Protein AF-A0A9D5C8F1-F1 (afdb_monomer_lite)

Sequence (110 aa):
MGVFGEATARPGKQRRRRQRNSAAAMGRVIRAQRKGAGSVFRSHTHHRKGPARFRSLDFGERNGYLKGVVTEIIHDPGRGAPLARVTFRHPFRYKHQKELFIAAEGMYTG

Secondary structure (DSSP, 8-state):
--------PPP-----------TTSSPPPPHHHHGGGSSTT----TT------PPP--HHHHHS----EEEEEE--TT-SSPEEEEEEE-SSSS-EEEEEEEPPTT----

Structure (mmCIF, N/CA/C/O backbone):
data_AF-A0A9D5C8F1-F1
#
_entry.id   AF-A0A9D5C8F1-F1
#
loop_
_atom_site.group_PDB
_atom_site.id
_atom_site.type_symbol
_atom_site.label_atom_id
_atom_site.label_alt_id
_atom_site.label_comp_id
_atom_site.label_asym_id
_atom_site.label_entity_id
_atom_site.label_seq_id
_atom_site.pdbx_PDB_ins_code
_atom_site.Cartn_x
_atom_site.Cartn_y
_atom_site.Cartn_z
_atom_site.occupancy
_atom_site.B_iso_or_equiv
_atom_site.auth_se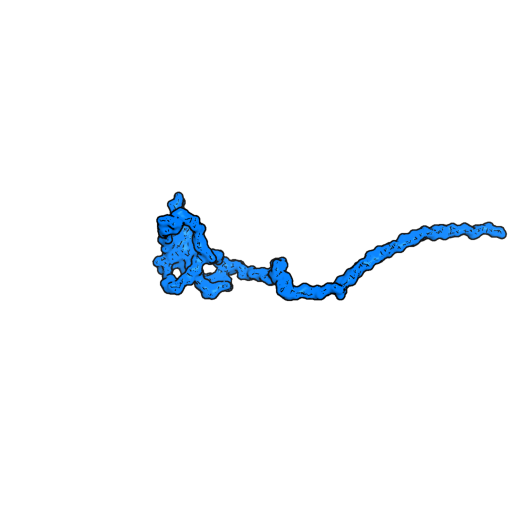q_id
_atom_site.auth_comp_id
_atom_site.auth_asym_id
_atom_site.auth_atom_id
_atom_site.pdbx_PDB_model_num
ATOM 1 N N . MET A 1 1 ? 55.248 34.311 -83.591 1.00 43.25 1 MET A N 1
ATOM 2 C CA . MET A 1 1 ? 55.081 35.173 -82.399 1.00 43.25 1 MET A CA 1
ATOM 3 C C . MET A 1 1 ? 53.714 34.844 -81.828 1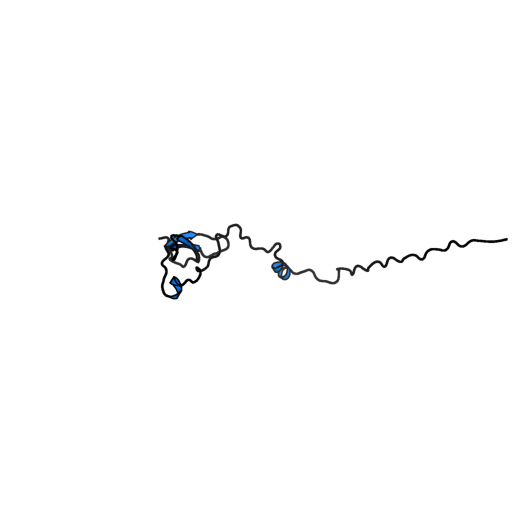.00 43.25 1 MET A C 1
ATOM 5 O O . MET A 1 1 ? 52.744 35.047 -82.534 1.00 43.25 1 MET A O 1
ATOM 9 N N . GLY A 1 2 ? 53.610 34.035 -80.771 1.00 45.47 2 GLY A N 1
ATOM 10 C CA . GLY A 1 2 ? 53.735 34.486 -79.374 1.00 45.47 2 GLY A CA 1
ATOM 11 C C . GLY A 1 2 ? 52.407 35.154 -78.985 1.00 45.47 2 GLY A C 1
ATOM 12 O O . GLY A 1 2 ? 52.015 36.093 -79.655 1.00 45.47 2 GLY A O 1
ATOM 13 N N . VAL A 1 3 ? 51.631 34.736 -77.989 1.00 47.78 3 VAL A N 1
ATOM 14 C CA . VAL A 1 3 ? 51.981 34.132 -76.701 1.00 47.78 3 VAL A CA 1
ATOM 15 C C . VAL A 1 3 ? 50.731 33.427 -76.153 1.00 47.78 3 VAL A C 1
ATOM 17 O O . VAL A 1 3 ? 49.637 33.987 -76.185 1.00 47.78 3 VAL A O 1
ATOM 20 N N . PHE A 1 4 ? 50.903 32.204 -75.650 1.00 44.53 4 PHE A N 1
ATOM 21 C CA . PHE A 1 4 ? 49.922 31.514 -74.814 1.00 44.53 4 PHE A CA 1
ATOM 22 C C . PHE A 1 4 ? 49.772 32.280 -73.491 1.00 44.53 4 PHE A C 1
ATOM 24 O O . PHE A 1 4 ? 50.754 32.466 -72.778 1.00 44.53 4 PHE A O 1
ATOM 31 N N . GLY A 1 5 ? 48.556 32.726 -73.170 1.00 46.59 5 GLY A N 1
ATOM 32 C CA . GLY A 1 5 ? 48.211 33.283 -71.863 1.00 46.59 5 GLY A CA 1
ATOM 33 C C . GLY A 1 5 ? 47.674 32.187 -70.949 1.00 46.59 5 GLY A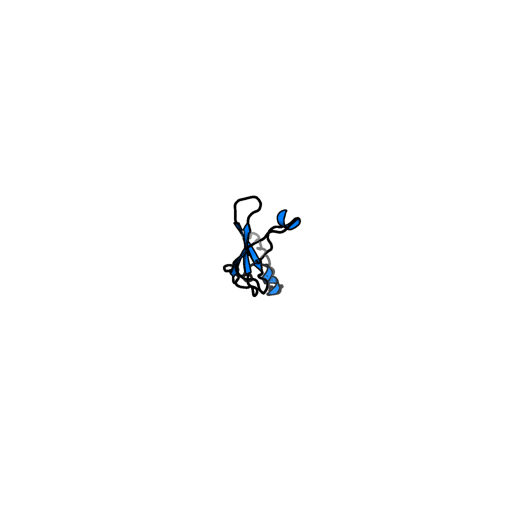 C 1
ATOM 34 O O . GLY A 1 5 ? 46.558 31.709 -71.148 1.00 46.59 5 GLY A O 1
ATOM 35 N N . GLU A 1 6 ? 48.489 31.781 -69.977 1.00 41.25 6 GLU A N 1
ATOM 36 C CA . GLU A 1 6 ? 48.184 30.816 -68.918 1.00 41.25 6 GLU A CA 1
ATOM 37 C C . GLU A 1 6 ? 46.871 31.129 -68.184 1.00 41.25 6 GLU A C 1
ATOM 39 O O . GLU A 1 6 ? 46.728 32.142 -67.498 1.00 41.25 6 GLU A O 1
ATOM 44 N N . ALA A 1 7 ? 45.920 30.197 -68.255 1.00 47.25 7 ALA A N 1
ATOM 45 C CA . ALA A 1 7 ? 44.808 30.141 -67.321 1.00 47.25 7 ALA A CA 1
ATOM 46 C C . ALA A 1 7 ? 45.343 29.707 -65.946 1.00 47.25 7 ALA A C 1
ATOM 48 O O . ALA A 1 7 ? 45.661 28.537 -65.727 1.00 47.25 7 ALA A O 1
ATOM 49 N N . THR A 1 8 ? 45.446 30.645 -65.005 1.00 50.25 8 THR A N 1
ATOM 50 C CA . THR A 1 8 ? 45.833 30.346 -63.623 1.00 50.25 8 THR A CA 1
ATOM 51 C C . THR A 1 8 ? 44.732 29.530 -62.936 1.00 50.25 8 THR A C 1
ATOM 53 O O . THR A 1 8 ? 43.666 30.025 -62.559 1.00 50.25 8 THR A O 1
ATOM 56 N N . ALA A 1 9 ? 44.977 28.228 -62.790 1.00 48.97 9 ALA A N 1
ATOM 57 C CA . ALA A 1 9 ? 44.114 27.318 -62.053 1.00 48.97 9 ALA A CA 1
ATOM 58 C C . ALA A 1 9 ? 44.048 27.739 -60.573 1.00 48.97 9 ALA A C 1
ATOM 60 O O . ALA A 1 9 ? 45.046 27.719 -59.852 1.00 48.97 9 ALA A O 1
ATOM 61 N N . ARG A 1 10 ? 42.853 28.114 -60.098 1.00 52.22 10 ARG A N 1
ATOM 62 C CA . ARG A 1 10 ? 42.601 28.358 -58.669 1.00 52.22 10 ARG A CA 1
ATOM 63 C C . ARG A 1 10 ? 42.895 27.073 -57.880 1.00 52.22 10 ARG A C 1
ATOM 65 O O . ARG A 1 10 ? 42.389 26.017 -58.267 1.00 52.22 10 ARG A O 1
ATOM 72 N N . PRO A 1 11 ? 43.642 27.132 -56.763 1.00 46.50 11 PRO A N 1
ATOM 73 C CA . PRO A 1 11 ? 43.984 25.944 -55.998 1.00 46.50 11 PRO A CA 1
ATOM 74 C C . PRO A 1 11 ? 42.703 25.325 -55.443 1.00 46.50 11 PRO A C 1
ATOM 76 O O . PRO A 1 11 ? 41.961 25.941 -54.668 1.00 46.50 11 PRO A O 1
ATOM 79 N N . GLY A 1 12 ? 42.427 24.097 -55.882 1.00 47.56 12 GLY A N 1
ATOM 80 C CA . GLY A 1 12 ? 41.324 23.295 -55.392 1.00 47.56 12 GLY A CA 1
ATOM 81 C C . GLY A 1 12 ? 41.415 23.198 -53.876 1.00 47.56 12 GLY A C 1
ATOM 82 O O . GLY A 1 12 ? 42.338 22.592 -53.335 1.00 47.56 12 GLY A O 1
ATOM 83 N N . LYS A 1 13 ? 40.441 23.787 -53.176 1.00 49.06 13 LYS A N 1
ATOM 84 C CA . LYS A 1 13 ? 40.211 23.492 -51.764 1.00 49.06 13 LYS A CA 1
ATOM 85 C C . LYS A 1 13 ? 39.880 22.009 -51.695 1.00 49.06 13 LYS A C 1
ATOM 87 O O . LYS A 1 13 ? 38.735 21.617 -51.923 1.00 49.06 13 LYS A O 1
ATOM 92 N N . GLN A 1 14 ? 40.889 21.190 -51.406 1.00 49.91 14 GLN A N 1
ATOM 93 C CA . GLN A 1 14 ? 40.707 19.820 -50.963 1.00 49.91 14 GLN A CA 1
ATOM 94 C C . GLN A 1 14 ? 39.740 19.894 -49.787 1.00 49.91 14 GLN A C 1
ATOM 96 O O . GLN A 1 14 ? 40.103 20.274 -48.672 1.00 49.91 14 GLN A O 1
ATOM 101 N N . ARG A 1 15 ? 38.465 19.597 -50.055 1.00 48.12 15 ARG A N 1
ATOM 102 C CA . ARG A 1 15 ? 37.488 19.313 -49.018 1.00 48.12 15 ARG A CA 1
ATOM 103 C C . ARG A 1 15 ? 38.105 18.164 -48.247 1.00 48.12 15 ARG A C 1
ATOM 105 O O . ARG A 1 15 ? 38.057 17.030 -48.719 1.00 48.12 15 ARG A O 1
ATOM 112 N N . ARG A 1 16 ? 38.718 18.462 -47.096 1.00 50.06 16 ARG A N 1
ATOM 113 C CA . ARG A 1 16 ? 39.048 17.462 -46.088 1.00 50.06 16 ARG A CA 1
ATOM 114 C C . ARG A 1 16 ? 37.734 16.744 -45.826 1.00 50.06 16 ARG A C 1
ATOM 116 O O . ARG A 1 16 ? 36.884 17.244 -45.089 1.00 50.06 16 ARG A O 1
ATOM 123 N N . ARG A 1 17 ? 37.520 15.613 -46.508 1.00 48.31 17 ARG A N 1
ATOM 124 C CA . ARG A 1 17 ? 36.528 14.623 -46.121 1.00 48.31 17 ARG A CA 1
ATOM 125 C C . ARG A 1 17 ? 36.896 14.358 -44.674 1.00 48.31 17 ARG A C 1
ATOM 127 O O . ARG A 1 17 ? 37.919 13.731 -44.424 1.00 48.31 17 ARG A O 1
ATOM 134 N N . ARG A 1 18 ? 36.129 14.920 -43.732 1.00 49.91 18 ARG A N 1
ATOM 135 C CA . ARG A 1 18 ? 36.133 14.450 -42.351 1.00 49.91 18 ARG A CA 1
ATOM 136 C C . ARG A 1 18 ? 35.993 12.945 -42.493 1.00 49.91 18 ARG A C 1
ATOM 138 O O . ARG A 1 18 ? 34.945 12.484 -42.952 1.00 49.91 18 ARG A O 1
ATOM 145 N N . GLN A 1 19 ? 37.076 12.218 -42.233 1.00 54.53 19 GLN A N 1
ATOM 146 C CA . GLN A 1 19 ? 37.020 10.787 -42.024 1.00 54.53 19 GLN A CA 1
ATOM 147 C C . GLN A 1 19 ? 35.967 10.632 -40.933 1.00 54.53 19 GLN A C 1
ATOM 149 O O . GLN A 1 19 ? 36.171 11.021 -39.786 1.00 54.53 19 GLN A O 1
ATOM 154 N N . ARG A 1 20 ? 34.758 10.233 -41.333 1.00 52.16 20 ARG A N 1
ATOM 155 C CA . ARG A 1 20 ? 33.745 9.802 -40.388 1.00 52.16 20 ARG A CA 1
ATOM 156 C C . ARG A 1 20 ? 34.327 8.512 -39.859 1.00 52.16 20 ARG A C 1
ATOM 158 O O . ARG A 1 20 ? 34.267 7.509 -40.563 1.00 52.16 20 ARG A O 1
ATOM 165 N N . ASN A 1 21 ? 34.989 8.602 -38.705 1.00 54.91 21 ASN A N 1
ATOM 166 C CA . ASN A 1 21 ? 35.445 7.450 -37.948 1.00 54.91 21 ASN A CA 1
ATOM 167 C C . ASN A 1 21 ? 34.314 6.431 -37.996 1.00 54.91 21 ASN A C 1
ATOM 169 O O . ASN A 1 21 ? 33.180 6.721 -37.605 1.00 54.91 21 ASN A O 1
ATOM 173 N N . SER A 1 22 ? 34.603 5.305 -38.633 1.00 51.78 22 SER A N 1
ATOM 174 C CA . SER A 1 22 ? 33.664 4.224 -38.823 1.00 51.78 22 SER A CA 1
ATOM 175 C C . SER A 1 22 ? 33.148 3.830 -37.445 1.00 51.78 22 SER A C 1
ATOM 177 O O . SER A 1 22 ? 33.906 3.411 -36.574 1.00 51.78 22 SER A O 1
ATOM 179 N N . ALA A 1 23 ? 31.836 3.939 -37.241 1.00 57.19 23 ALA A N 1
ATOM 180 C CA . ALA A 1 23 ? 31.136 3.412 -36.070 1.00 57.19 23 ALA A CA 1
ATOM 181 C C . ALA A 1 23 ? 31.145 1.862 -36.041 1.00 57.19 23 ALA A C 1
ATOM 183 O O . ALA A 1 23 ? 30.191 1.235 -35.597 1.00 57.19 23 ALA A O 1
ATOM 184 N N . ALA A 1 24 ? 32.205 1.246 -36.570 1.00 54.88 24 ALA A N 1
ATOM 185 C CA . ALA A 1 24 ? 32.412 -0.186 -36.715 1.00 54.88 24 ALA A CA 1
ATOM 186 C C . ALA A 1 24 ? 33.338 -0.761 -35.623 1.00 54.88 24 ALA A C 1
ATOM 188 O O . ALA A 1 24 ? 33.587 -1.959 -35.622 1.00 54.88 24 ALA A O 1
ATOM 189 N N . ALA A 1 25 ? 33.833 0.063 -34.689 1.00 60.16 25 ALA A N 1
ATOM 190 C CA . ALA A 1 25 ? 34.779 -0.343 -33.643 1.00 60.16 25 ALA A CA 1
ATOM 191 C C . ALA A 1 25 ? 34.223 -0.215 -32.206 1.00 60.16 25 ALA A C 1
ATOM 193 O O . ALA A 1 25 ? 34.973 0.070 -31.279 1.00 60.16 25 ALA A O 1
ATOM 194 N N . MET A 1 26 ? 32.914 -0.405 -32.002 1.00 71.94 26 MET A N 1
ATOM 195 C CA . MET A 1 26 ? 32.298 -0.511 -30.668 1.00 71.94 26 MET A CA 1
ATOM 196 C C . MET A 1 26 ? 31.213 -1.592 -30.682 1.00 71.94 26 MET A C 1
ATOM 198 O O . MET A 1 26 ? 30.392 -1.646 -31.597 1.00 71.94 26 MET A O 1
ATOM 202 N N . GLY A 1 27 ? 31.206 -2.459 -29.666 1.00 82.19 27 GLY A N 1
ATOM 203 C CA . GLY A 1 27 ? 30.204 -3.518 -29.520 1.00 82.19 27 GLY A CA 1
ATOM 204 C C . GLY A 1 27 ? 28.777 -2.977 -29.347 1.00 82.19 27 GLY A C 1
ATOM 205 O O . GLY A 1 27 ? 28.559 -1.840 -28.929 1.00 82.19 27 GLY A O 1
ATOM 206 N N . ARG A 1 28 ? 27.771 -3.806 -29.653 1.00 88.31 28 ARG A N 1
ATOM 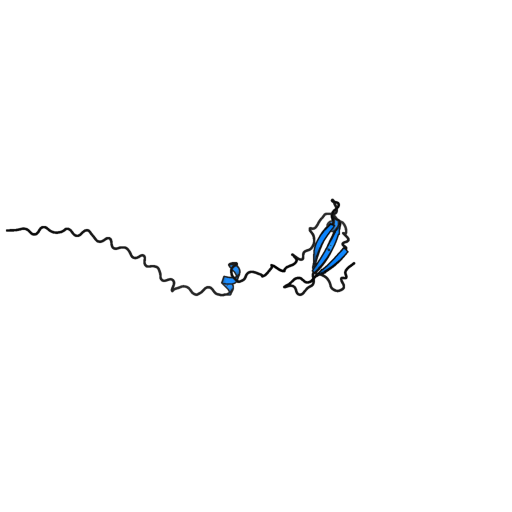207 C CA . ARG A 1 28 ? 26.354 -3.450 -29.469 1.00 88.31 28 ARG A CA 1
ATOM 208 C C . ARG A 1 28 ? 26.017 -3.347 -27.977 1.00 88.31 28 ARG A C 1
ATOM 210 O O . ARG A 1 28 ? 26.358 -4.238 -27.207 1.00 88.31 28 ARG A O 1
ATOM 217 N N . VAL A 1 29 ? 25.267 -2.313 -27.585 1.00 87.69 29 VAL A N 1
ATOM 218 C CA . VAL A 1 29 ? 24.767 -2.147 -26.207 1.00 87.69 29 VAL A CA 1
ATOM 219 C C . VAL A 1 29 ? 23.961 -3.379 -25.782 1.00 87.69 29 VAL A C 1
ATOM 221 O O . VAL A 1 29 ? 22.955 -3.729 -26.414 1.00 87.69 29 VAL A O 1
ATOM 224 N N . ILE A 1 30 ? 24.384 -4.024 -24.694 1.00 90.81 30 ILE A N 1
ATOM 225 C CA . ILE A 1 30 ? 23.759 -5.257 -24.205 1.00 90.81 30 ILE A CA 1
ATOM 226 C C . ILE A 1 30 ? 22.392 -4.978 -23.569 1.00 90.81 30 ILE A C 1
ATOM 228 O O . ILE A 1 30 ? 22.110 -3.882 -23.076 1.00 90.81 30 ILE A O 1
ATOM 232 N N . ARG A 1 31 ? 21.518 -5.994 -23.522 1.00 89.31 31 ARG A N 1
ATOM 233 C CA . ARG A 1 31 ? 20.160 -5.856 -22.959 1.00 89.31 31 ARG A CA 1
ATOM 234 C C . ARG A 1 31 ? 20.167 -5.317 -21.524 1.00 89.31 31 ARG A C 1
ATOM 236 O O . ARG A 1 31 ? 19.285 -4.534 -21.192 1.00 89.31 31 ARG A O 1
ATOM 243 N N . ALA A 1 32 ? 21.145 -5.703 -20.700 1.00 91.19 32 ALA A N 1
ATOM 244 C CA . ALA A 1 32 ? 21.271 -5.230 -19.320 1.00 91.19 32 ALA A CA 1
ATOM 245 C C . ALA A 1 32 ? 21.453 -3.703 -19.242 1.00 91.19 32 ALA A C 1
ATOM 247 O O . ALA A 1 32 ? 20.715 -3.040 -18.519 1.00 91.19 32 ALA A O 1
ATOM 248 N N . GLN A 1 33 ? 22.340 -3.137 -20.066 1.00 90.38 33 GLN A N 1
ATOM 249 C CA . GLN A 1 33 ? 22.591 -1.692 -20.137 1.00 90.38 33 GLN A CA 1
ATOM 250 C C . GLN A 1 33 ? 21.358 -0.913 -20.624 1.00 90.38 33 GLN A C 1
ATOM 252 O O . GLN A 1 33 ? 21.080 0.188 -20.157 1.00 90.38 33 GLN A O 1
ATOM 257 N N . ARG A 1 34 ? 20.558 -1.500 -21.525 1.00 92.69 34 ARG A N 1
ATOM 258 C CA . ARG A 1 34 ? 19.355 -0.849 -22.077 1.00 92.69 34 ARG A CA 1
ATOM 259 C C . ARG A 1 34 ? 18.202 -0.703 -21.078 1.00 92.69 34 ARG A C 1
ATOM 261 O O . ARG A 1 34 ? 17.323 0.126 -21.311 1.00 92.69 34 ARG A O 1
ATOM 268 N N . LYS A 1 35 ? 18.173 -1.487 -19.993 1.00 91.56 35 LYS A N 1
ATOM 269 C CA . LYS A 1 35 ? 17.078 -1.459 -19.004 1.00 91.56 35 LYS A CA 1
ATOM 270 C C . LYS A 1 35 ? 17.017 -0.147 -18.206 1.00 91.56 35 LYS A C 1
ATOM 272 O O . LYS A 1 35 ? 15.924 0.256 -17.829 1.00 91.56 35 LYS A O 1
ATOM 277 N N . GLY A 1 36 ? 18.146 0.543 -18.009 1.00 90.94 36 GLY A N 1
ATOM 278 C CA . GLY A 1 36 ? 18.214 1.799 -17.243 1.00 90.94 36 GLY A CA 1
ATOM 279 C C . GLY A 1 36 ? 17.799 3.059 -18.011 1.00 90.94 36 GLY A C 1
ATOM 280 O O . GLY A 1 36 ? 17.451 4.060 -17.400 1.00 90.94 36 GLY A O 1
ATOM 281 N N . ALA A 1 37 ? 17.771 3.015 -19.347 1.00 89.75 37 ALA A N 1
ATOM 282 C CA . ALA A 1 37 ? 17.493 4.187 -20.187 1.00 89.75 37 ALA A CA 1
ATOM 283 C C . ALA A 1 37 ? 16.018 4.644 -20.174 1.00 89.75 37 ALA A C 1
ATOM 285 O O . ALA A 1 37 ? 15.662 5.592 -20.868 1.00 89.75 37 ALA A O 1
ATOM 286 N N . GLY A 1 38 ? 15.133 3.940 -19.455 1.00 85.44 38 GLY A N 1
ATOM 287 C CA . GLY A 1 38 ? 13.716 4.295 -19.372 1.00 85.44 38 GLY A CA 1
ATOM 288 C C . GLY A 1 38 ? 13.001 4.260 -20.726 1.00 85.44 38 GLY A C 1
ATOM 289 O O . GLY A 1 38 ? 12.150 5.106 -20.972 1.00 85.44 38 GLY A O 1
ATOM 290 N N . SER A 1 39 ? 13.350 3.322 -21.610 1.00 87.00 39 SER A N 1
ATOM 291 C CA . SER A 1 39 ? 12.680 3.123 -22.904 1.00 87.00 39 SER A CA 1
ATOM 292 C C . SER A 1 39 ? 11.611 2.023 -22.805 1.00 87.00 39 SER A C 1
ATOM 294 O O . SER A 1 39 ? 10.632 2.173 -22.084 1.00 87.00 39 SER A O 1
ATOM 296 N N . VAL A 1 40 ? 11.812 0.887 -23.473 1.00 91.88 40 VAL A N 1
ATOM 297 C CA . VAL A 1 40 ? 10.844 -0.221 -23.580 1.00 91.88 40 VAL A CA 1
ATOM 298 C C . VAL A 1 40 ? 10.691 -1.009 -22.268 1.00 91.88 40 VAL A C 1
ATOM 300 O O . VAL A 1 40 ? 9.693 -1.682 -22.058 1.00 91.88 40 VAL A O 1
ATOM 303 N N . PHE A 1 41 ? 11.661 -0.923 -21.355 1.00 92.31 41 PHE A N 1
ATOM 304 C CA . PHE A 1 41 ? 11.682 -1.691 -20.101 1.00 92.31 41 PHE A CA 1
ATOM 305 C C . PHE A 1 41 ? 11.025 -0.970 -18.910 1.00 92.31 41 PHE A C 1
ATOM 307 O O . PHE A 1 41 ? 11.352 -1.266 -17.761 1.00 92.31 41 PHE A O 1
ATOM 314 N N . ARG A 1 42 ? 10.127 -0.007 -19.160 1.00 93.19 42 ARG A N 1
ATOM 315 C CA . ARG A 1 42 ? 9.352 0.648 -18.093 1.00 93.19 42 ARG A CA 1
ATOM 316 C C . ARG A 1 42 ? 8.350 -0.325 -17.468 1.00 93.19 42 ARG A C 1
ATOM 318 O O . ARG A 1 42 ? 7.889 -1.267 -18.108 1.00 93.19 42 ARG A O 1
ATOM 325 N N . SER A 1 43 ? 8.007 -0.086 -16.206 1.00 91.94 43 SER A N 1
ATOM 326 C CA . SER A 1 43 ? 6.956 -0.836 -15.523 1.00 91.94 43 SER A CA 1
ATOM 327 C C . SER A 1 43 ? 5.576 -0.453 -16.065 1.00 91.94 43 SER A C 1
ATOM 329 O O . SER A 1 43 ? 5.265 0.721 -16.254 1.00 91.94 43 SER A O 1
ATOM 331 N N . HIS A 1 44 ? 4.722 -1.454 -16.281 1.00 93.75 44 HIS A N 1
ATOM 332 C CA . HIS A 1 44 ? 3.317 -1.243 -16.628 1.00 93.75 44 HIS A CA 1
ATOM 333 C C . HIS A 1 44 ? 2.531 -0.942 -15.345 1.00 93.75 44 HIS A C 1
ATOM 335 O O . HIS A 1 44 ? 2.210 -1.851 -14.581 1.00 93.75 44 HIS A O 1
ATOM 341 N N . THR A 1 45 ? 2.266 0.337 -15.066 1.00 94.06 45 THR A N 1
ATOM 342 C CA . THR A 1 45 ? 1.658 0.781 -13.796 1.00 94.06 45 THR A CA 1
ATOM 343 C C . THR A 1 45 ? 0.232 1.316 -13.920 1.00 94.06 45 THR A C 1
ATOM 345 O O . THR A 1 45 ? -0.350 1.671 -12.903 1.00 94.06 45 THR A O 1
ATOM 348 N N . HIS A 1 46 ? -0.363 1.325 -15.117 1.00 91.38 46 HIS A N 1
ATOM 349 C CA . HIS A 1 46 ? -1.691 1.907 -15.368 1.00 91.38 46 HIS A CA 1
ATOM 350 C C . HIS A 1 46 ? -2.799 1.346 -14.457 1.00 91.38 46 HIS A C 1
ATOM 352 O O . HIS A 1 46 ? -3.645 2.090 -13.977 1.00 91.38 46 HIS A O 1
ATOM 358 N N . HIS A 1 47 ? -2.781 0.038 -14.179 1.00 93.62 47 HIS A N 1
ATOM 359 C CA . HIS A 1 47 ? -3.795 -0.606 -13.338 1.00 93.62 47 HIS A CA 1
ATOM 360 C C . HIS A 1 47 ? -3.418 -0.698 -11.855 1.00 93.62 47 HIS A C 1
ATOM 362 O O . HIS A 1 47 ? -4.193 -1.263 -11.077 1.00 93.62 47 HIS A O 1
ATOM 368 N N . ARG A 1 48 ? -2.255 -0.167 -11.448 1.00 94.31 48 ARG A N 1
ATOM 369 C CA . ARG A 1 48 ? -1.853 -0.203 -10.040 1.00 94.31 48 ARG A CA 1
ATOM 370 C C . ARG A 1 48 ? -2.743 0.713 -9.211 1.00 94.31 48 ARG A C 1
ATOM 372 O O . ARG A 1 48 ? -2.949 1.873 -9.555 1.00 94.31 48 ARG A O 1
ATOM 379 N N . LYS A 1 49 ? -3.245 0.187 -8.099 1.00 93.81 49 LYS A N 1
ATOM 380 C CA . LYS A 1 49 ? -4.164 0.866 -7.179 1.00 93.81 49 LYS A CA 1
ATOM 381 C C . LYS A 1 49 ? -3.466 1.956 -6.376 1.00 93.81 49 LYS A C 1
ATOM 383 O O . LYS A 1 49 ? -4.077 2.972 -6.064 1.00 93.81 49 LYS A O 1
ATOM 388 N N . GLY A 1 50 ? -2.189 1.761 -6.064 1.00 92.88 50 GLY A N 1
ATOM 389 C CA . GLY A 1 50 ? -1.379 2.761 -5.384 1.00 92.88 50 GLY A CA 1
ATOM 390 C C . GLY A 1 50 ? -0.148 2.176 -4.694 1.00 92.88 50 GLY A C 1
ATOM 391 O O . GLY A 1 50 ? 0.093 0.964 -4.724 1.00 92.88 50 GLY A O 1
ATOM 392 N N . PRO A 1 51 ? 0.675 3.036 -4.079 1.00 92.94 51 PRO A N 1
ATOM 393 C CA . PRO A 1 51 ? 1.778 2.589 -3.248 1.00 92.94 51 PRO A CA 1
ATOM 394 C C . PRO A 1 51 ? 1.236 1.982 -1.949 1.00 92.94 51 PRO A C 1
ATOM 396 O O . PRO A 1 51 ? 0.524 2.643 -1.202 1.00 92.94 51 PRO A O 1
ATOM 399 N N . ALA A 1 52 ? 1.615 0.737 -1.670 1.00 94.56 52 ALA A N 1
ATOM 400 C CA . ALA A 1 52 ? 1.406 0.133 -0.362 1.00 94.56 52 ALA A CA 1
ATOM 401 C C . ALA A 1 52 ? 2.492 0.641 0.591 1.00 94.56 52 ALA A C 1
ATOM 403 O O . ALA A 1 52 ? 3.672 0.341 0.381 1.00 94.56 52 ALA A O 1
ATOM 404 N N . ARG A 1 53 ? 2.110 1.448 1.579 1.00 93.94 53 ARG A N 1
ATOM 405 C CA . ARG A 1 53 ? 3.032 2.058 2.545 1.00 93.94 53 ARG A CA 1
ATOM 406 C C . ARG A 1 53 ? 2.326 2.298 3.870 1.00 93.94 53 ARG A C 1
ATOM 408 O O . ARG A 1 53 ? 1.111 2.461 3.904 1.00 93.94 53 ARG A O 1
ATOM 415 N N . PHE A 1 54 ? 3.105 2.371 4.944 1.00 92.62 54 PHE A N 1
ATOM 416 C CA . PHE A 1 54 ? 2.595 2.913 6.197 1.00 92.62 54 PHE A CA 1
ATOM 417 C C . PHE A 1 54 ? 2.226 4.387 6.017 1.00 92.62 54 PHE A C 1
ATOM 419 O O . PHE A 1 54 ? 2.755 5.070 5.129 1.00 92.62 54 PHE A O 1
ATOM 426 N N . ARG A 1 55 ? 1.310 4.879 6.858 1.00 91.31 55 ARG A N 1
ATOM 427 C CA . ARG A 1 55 ? 0.991 6.305 6.863 1.00 91.31 55 ARG A CA 1
ATOM 428 C C . ARG A 1 55 ? 2.214 7.116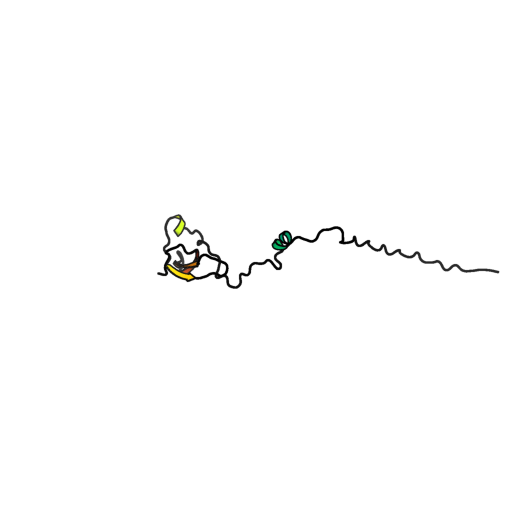 7.300 1.00 91.31 55 ARG A C 1
ATOM 430 O O . ARG A 1 55 ? 3.194 6.583 7.817 1.00 91.31 55 ARG A O 1
ATOM 437 N N . SER A 1 56 ? 2.158 8.425 7.095 1.00 88.75 56 SER A N 1
ATOM 438 C CA . SER A 1 56 ? 3.179 9.326 7.629 1.00 88.75 56 SER A CA 1
ATOM 439 C C . SER A 1 56 ? 3.210 9.264 9.156 1.00 88.75 56 SER A C 1
ATOM 441 O O . SER A 1 56 ? 2.180 9.506 9.783 1.00 88.75 56 SER A O 1
ATOM 443 N N . LEU A 1 57 ? 4.390 9.025 9.730 1.00 89.81 57 LEU A N 1
ATOM 444 C CA . LEU A 1 57 ? 4.586 8.968 11.177 1.00 89.81 57 LEU A CA 1
ATOM 445 C C . LEU A 1 57 ? 4.261 10.322 11.834 1.00 89.81 57 LEU A C 1
ATOM 447 O O . LEU A 1 57 ? 5.068 11.263 11.818 1.00 89.81 57 LEU A O 1
ATOM 451 N N . ASP A 1 58 ? 3.083 10.412 12.436 1.00 89.25 58 ASP A N 1
ATOM 452 C CA . ASP A 1 58 ? 2.592 11.597 13.129 1.00 89.25 58 ASP A CA 1
ATOM 453 C C . ASP A 1 58 ? 2.821 11.505 14.647 1.00 89.25 58 ASP A C 1
ATOM 455 O O . ASP A 1 58 ? 3.405 10.552 15.163 1.00 89.25 58 ASP A O 1
ATOM 459 N N . PHE A 1 59 ? 2.429 12.550 15.379 1.00 87.69 59 PHE A N 1
ATOM 460 C CA . PHE A 1 59 ? 2.533 12.565 16.841 1.00 87.69 59 PHE A CA 1
ATOM 461 C C . PHE A 1 59 ? 1.676 11.463 17.491 1.00 87.69 59 PHE A C 1
ATOM 463 O O . PHE A 1 59 ? 2.055 10.934 18.534 1.00 87.69 59 PHE A O 1
ATOM 470 N N . GLY A 1 60 ? 0.548 11.108 16.863 1.00 85.00 60 GLY A N 1
ATOM 471 C CA . GLY A 1 60 ? -0.394 10.113 17.372 1.00 85.00 60 GLY A CA 1
ATOM 472 C C . GLY A 1 60 ? 0.184 8.701 17.389 1.00 85.00 60 GLY A C 1
ATOM 473 O O . GLY A 1 60 ? 0.012 7.997 18.377 1.00 85.00 60 GLY A O 1
ATOM 474 N N . GLU A 1 61 ? 0.914 8.300 16.347 1.00 87.62 61 GLU A N 1
ATOM 475 C CA . GLU A 1 61 ? 1.602 6.998 16.321 1.00 87.62 61 GLU A CA 1
ATOM 476 C C . GLU A 1 61 ? 2.915 6.968 17.100 1.00 87.62 61 GLU A C 1
ATOM 478 O O . GLU A 1 61 ? 3.330 5.902 17.540 1.00 87.62 61 GLU A O 1
ATOM 483 N N . ARG A 1 62 ? 3.589 8.110 17.287 1.00 90.38 62 ARG A N 1
ATOM 484 C CA . ARG A 1 62 ? 4.838 8.143 18.069 1.00 90.38 62 ARG A CA 1
ATOM 485 C C . ARG A 1 62 ? 4.610 7.940 19.559 1.00 90.38 62 ARG A C 1
ATOM 487 O O . ARG A 1 62 ? 5.413 7.278 20.203 1.00 90.38 62 ARG A O 1
ATOM 494 N N . ASN A 1 63 ? 3.552 8.545 20.095 1.00 91.19 63 ASN A N 1
ATOM 495 C CA . ASN A 1 63 ? 3.294 8.582 21.536 1.00 91.19 63 ASN A CA 1
ATOM 496 C C . ASN A 1 63 ? 2.070 7.755 21.950 1.00 91.19 63 ASN A C 1
ATOM 498 O O . ASN A 1 63 ? 1.701 7.745 23.121 1.00 91.19 63 ASN A O 1
ATOM 502 N N . GLY A 1 64 ? 1.412 7.089 21.003 1.00 90.88 64 GLY A N 1
ATOM 503 C CA . GLY A 1 64 ? 0.186 6.349 21.253 1.00 90.88 64 GLY A CA 1
ATOM 504 C C . GLY A 1 64 ? -0.152 5.403 20.110 1.00 90.88 64 GLY A C 1
ATOM 505 O O . GLY A 1 64 ? 0.724 4.895 19.415 1.00 90.88 64 GLY A O 1
ATOM 506 N N . TYR A 1 65 ? -1.444 5.156 19.923 1.00 90.31 65 TYR A N 1
ATOM 507 C CA . TYR A 1 65 ? -1.956 4.317 18.849 1.00 90.31 65 TYR A CA 1
ATOM 508 C C . TYR A 1 65 ? -3.084 5.034 18.114 1.00 90.31 65 TYR A C 1
ATOM 510 O O . TYR A 1 65 ? -3.834 5.819 18.696 1.00 90.31 65 TYR A O 1
ATOM 518 N N . LEU A 1 66 ? -3.242 4.721 16.828 1.00 90.56 66 LEU A N 1
ATOM 519 C CA . LEU A 1 66 ? -4.406 5.135 16.055 1.00 90.56 66 LEU A CA 1
ATOM 520 C C . LEU A 1 66 ? -5.130 3.902 15.533 1.00 90.56 66 LEU A C 1
ATOM 522 O O . LEU A 1 66 ? -4.558 3.083 14.815 1.00 90.56 66 LEU A O 1
ATOM 526 N N . LYS A 1 67 ? -6.416 3.796 15.865 1.00 91.62 67 LYS A N 1
ATOM 527 C CA . LYS A 1 67 ? -7.278 2.747 15.330 1.00 91.62 67 LYS A CA 1
ATOM 528 C C . LYS A 1 67 ? -7.765 3.140 13.935 1.00 91.62 67 LYS A C 1
ATOM 530 O O . LYS A 1 67 ? -8.303 4.230 13.736 1.00 91.62 67 LYS A O 1
ATOM 535 N N . GLY A 1 68 ? -7.587 2.234 12.983 1.00 93.94 68 GLY A N 1
ATOM 536 C CA . GLY A 1 68 ? -8.203 2.296 11.661 1.00 93.94 68 GLY A CA 1
ATOM 537 C C . GLY A 1 68 ? -9.185 1.152 11.470 1.00 93.94 68 GLY A C 1
ATOM 538 O O . GLY A 1 68 ? -9.120 0.150 12.179 1.00 93.94 68 GLY A O 1
ATOM 539 N N . VAL A 1 69 ? -10.077 1.318 10.502 1.00 96.50 69 VAL A N 1
ATOM 540 C CA . VAL A 1 69 ? -11.028 0.289 10.069 1.00 96.50 69 VAL A CA 1
ATOM 541 C C . VAL A 1 69 ? -10.626 -0.203 8.686 1.00 96.50 69 VAL A C 1
ATOM 543 O O . VAL A 1 69 ? -10.382 0.608 7.782 1.00 96.50 69 VAL A O 1
ATOM 546 N N . VAL A 1 70 ? -10.547 -1.522 8.510 1.00 96.88 70 VAL A N 1
ATOM 547 C CA . VAL A 1 70 ? -10.294 -2.138 7.203 1.00 96.88 70 VAL A CA 1
ATOM 548 C C . VAL A 1 70 ? -11.583 -2.059 6.398 1.00 96.88 70 VAL A C 1
ATOM 550 O O . VAL A 1 70 ? -12.540 -2.776 6.661 1.00 96.88 70 VAL A O 1
ATOM 553 N N . THR A 1 71 ? -11.613 -1.167 5.410 1.00 95.81 71 THR A N 1
ATOM 554 C CA . THR A 1 71 ? -12.810 -0.987 4.577 1.00 95.81 71 THR A CA 1
ATOM 555 C C . THR A 1 71 ? -12.938 -2.063 3.514 1.00 95.81 71 THR A C 1
ATOM 557 O O . THR A 1 71 ? -14.021 -2.588 3.306 1.00 95.81 71 THR A O 1
ATOM 560 N N . GLU A 1 72 ? -11.842 -2.376 2.824 1.00 95.50 72 GLU A N 1
ATOM 561 C CA . GLU A 1 72 ? -11.828 -3.301 1.692 1.00 95.50 72 GLU A CA 1
ATOM 562 C C . GLU A 1 72 ? -10.457 -3.977 1.594 1.00 95.50 72 GLU A C 1
ATOM 564 O O . GLU A 1 72 ? -9.431 -3.349 1.877 1.00 95.50 72 GLU A O 1
ATOM 569 N N . ILE A 1 73 ? -10.439 -5.230 1.139 1.00 96.06 73 ILE A N 1
ATOM 570 C CA . ILE A 1 73 ? -9.228 -5.957 0.744 1.00 96.06 73 ILE A CA 1
ATOM 571 C C . ILE A 1 73 ? -9.267 -6.090 -0.782 1.00 96.06 73 ILE A C 1
ATOM 573 O O . ILE A 1 73 ? -10.208 -6.651 -1.337 1.00 96.06 73 ILE A O 1
ATOM 577 N N . ILE A 1 74 ? -8.277 -5.521 -1.468 1.00 95.44 74 ILE A N 1
ATOM 578 C CA . ILE A 1 74 ? -8.262 -5.347 -2.924 1.00 95.44 74 ILE A CA 1
ATOM 579 C C . ILE A 1 74 ? -7.050 -6.031 -3.563 1.00 95.44 74 ILE A C 1
ATOM 581 O O . ILE A 1 74 ? -5.962 -6.089 -2.990 1.00 95.44 74 ILE A O 1
ATOM 585 N N . HIS A 1 75 ? -7.223 -6.488 -4.803 1.00 95.88 75 HIS A N 1
ATOM 586 C CA . HIS A 1 75 ? -6.126 -6.971 -5.640 1.00 95.88 75 HIS A CA 1
ATOM 587 C C . HIS A 1 75 ? -5.427 -5.809 -6.376 1.00 95.88 75 HIS A C 1
ATOM 589 O O . HIS A 1 75 ? -6.086 -4.956 -6.981 1.00 95.88 75 HIS A O 1
ATOM 595 N N . ASP A 1 76 ? -4.090 -5.798 -6.354 1.00 93.62 76 ASP A N 1
ATOM 596 C CA . ASP A 1 76 ? -3.237 -4.862 -7.099 1.00 93.62 76 ASP A CA 1
ATOM 597 C C . ASP A 1 76 ? -2.460 -5.614 -8.194 1.00 93.62 76 ASP A C 1
ATOM 599 O O . ASP A 1 76 ? -1.612 -6.452 -7.871 1.00 93.62 76 ASP A O 1
ATOM 603 N N . PRO A 1 77 ? -2.706 -5.336 -9.488 1.00 94.19 77 PRO A N 1
ATOM 604 C CA . PRO A 1 77 ? -2.024 -6.025 -10.578 1.00 94.19 77 PRO A CA 1
ATOM 605 C C . PRO A 1 77 ? -0.496 -5.917 -10.490 1.00 94.19 77 PRO A C 1
ATOM 607 O O . PRO A 1 77 ? 0.082 -4.829 -10.399 1.00 94.19 77 PRO A O 1
ATOM 610 N N . GLY A 1 78 ? 0.176 -7.067 -10.555 1.00 93.00 78 GLY A N 1
ATOM 611 C CA . GLY A 1 78 ? 1.628 -7.160 -10.390 1.00 93.00 78 GLY A CA 1
ATOM 612 C C . GLY A 1 78 ? 2.097 -7.224 -8.931 1.00 93.00 78 GLY A C 1
ATOM 613 O O . GLY A 1 78 ? 3.297 -7.073 -8.691 1.00 93.00 78 GLY A O 1
ATOM 614 N N . ARG A 1 79 ? 1.185 -7.455 -7.975 1.00 93.62 79 ARG A N 1
ATOM 615 C CA . ARG A 1 79 ? 1.488 -7.901 -6.607 1.00 93.62 79 ARG A CA 1
ATOM 616 C C . ARG A 1 79 ? 0.827 -9.251 -6.331 1.00 93.62 79 ARG A C 1
ATOM 618 O O . ARG A 1 79 ? -0.330 -9.455 -6.681 1.00 93.62 79 ARG A O 1
ATOM 625 N N . GLY A 1 80 ? 1.566 -10.151 -5.680 1.00 94.25 80 GLY A N 1
ATOM 626 C CA . GLY A 1 80 ? 1.011 -11.408 -5.162 1.00 94.25 80 GLY A CA 1
ATO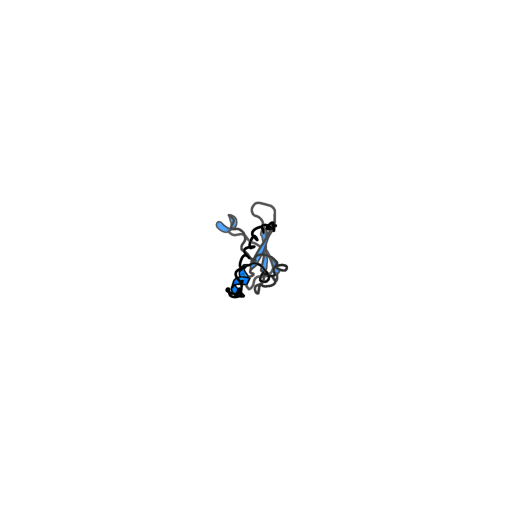M 627 C C . GLY A 1 80 ? 0.244 -11.220 -3.850 1.00 94.25 80 GLY A C 1
ATOM 628 O O . GLY A 1 80 ? -0.764 -11.877 -3.629 1.00 94.25 80 GLY A O 1
ATOM 629 N N . ALA A 1 81 ? 0.689 -10.285 -3.005 1.00 94.88 81 ALA A N 1
ATOM 630 C CA . ALA A 1 81 ? 0.013 -9.961 -1.754 1.00 94.88 81 ALA A CA 1
ATOM 631 C C . ALA A 1 81 ? -1.186 -9.019 -1.989 1.00 94.88 81 ALA A C 1
ATOM 633 O O . ALA A 1 81 ? -1.049 -8.054 -2.756 1.00 94.88 81 ALA A O 1
ATOM 634 N N . PRO A 1 82 ? -2.329 -9.247 -1.317 1.00 96.00 82 PRO A N 1
ATOM 635 C CA . PRO A 1 82 ? -3.462 -8.333 -1.371 1.00 96.00 82 PRO A CA 1
ATOM 636 C C . PRO A 1 82 ? -3.167 -7.017 -0.636 1.00 96.00 82 PRO A C 1
ATOM 638 O O . PRO A 1 82 ? -2.325 -6.953 0.266 1.00 96.00 82 PRO A O 1
ATOM 641 N N . LEU A 1 83 ? -3.870 -5.950 -1.020 1.00 96.25 83 LEU A N 1
ATOM 642 C CA . LEU A 1 83 ? -3.809 -4.662 -0.333 1.00 96.25 83 LEU A CA 1
ATOM 643 C C . LEU A 1 83 ? -5.034 -4.472 0.556 1.00 96.25 83 LEU A C 1
ATOM 645 O O . LEU A 1 83 ? -6.155 -4.735 0.136 1.00 96.25 83 LEU A O 1
ATOM 649 N N . ALA A 1 84 ? -4.830 -3.941 1.755 1.00 97.25 84 ALA A N 1
ATOM 650 C CA . ALA A 1 84 ? -5.903 -3.522 2.643 1.00 97.25 84 ALA A CA 1
ATOM 651 C C . ALA A 1 84 ? -6.088 -2.006 2.540 1.00 97.25 84 ALA A C 1
ATOM 653 O O . ALA A 1 84 ? -5.154 -1.235 2.781 1.00 97.25 84 ALA A O 1
ATOM 654 N N . ARG A 1 85 ? -7.301 -1.559 2.213 1.00 96.62 85 ARG A N 1
ATOM 655 C CA . ARG A 1 85 ? -7.677 -0.148 2.286 1.00 96.62 85 ARG A CA 1
ATOM 656 C C . ARG A 1 85 ? -8.178 0.155 3.690 1.00 96.62 85 ARG A C 1
ATOM 658 O O . ARG A 1 85 ? -9.307 -0.193 4.047 1.00 96.62 85 ARG A O 1
ATOM 665 N N . VAL A 1 86 ? -7.347 0.830 4.472 1.00 96.50 86 VAL A N 1
ATOM 666 C CA . VAL A 1 86 ? -7.639 1.176 5.864 1.00 96.50 86 VAL A CA 1
ATOM 667 C C . VAL A 1 86 ? -8.052 2.639 5.942 1.00 96.50 86 VAL A C 1
ATOM 669 O O . VAL A 1 86 ? -7.386 3.518 5.392 1.00 96.50 86 VAL A O 1
ATOM 672 N N . THR A 1 87 ? -9.171 2.902 6.609 1.00 95.75 87 THR A N 1
ATOM 673 C CA . THR A 1 87 ? -9.661 4.260 6.847 1.00 95.75 87 THR A CA 1
ATOM 674 C C . THR A 1 87 ? -9.346 4.680 8.275 1.00 95.75 87 THR A C 1
ATOM 676 O O . THR A 1 87 ? -9.806 4.059 9.233 1.00 95.75 87 THR A O 1
ATOM 679 N N . PHE A 1 88 ? -8.592 5.767 8.408 1.00 94.56 88 PHE A N 1
ATOM 680 C CA . PHE A 1 88 ? -8.304 6.438 9.669 1.00 94.56 88 PHE A CA 1
ATOM 681 C C . PHE A 1 88 ? -9.099 7.733 9.788 1.00 94.56 88 PHE A C 1
ATOM 683 O O . PHE A 1 88 ? -9.498 8.348 8.793 1.00 94.56 88 PHE A O 1
ATOM 690 N N . ARG A 1 89 ? -9.296 8.186 11.022 1.00 93.12 89 ARG A N 1
ATOM 691 C CA . ARG A 1 89 ? -9.781 9.536 11.298 1.00 93.12 89 ARG A CA 1
ATOM 692 C C . ARG A 1 89 ? -8.586 10.478 11.382 1.00 93.12 89 ARG A C 1
ATOM 694 O O . ARG A 1 89 ? -7.609 10.176 12.056 1.00 93.12 89 ARG A O 1
ATOM 701 N N . HIS A 1 90 ? -8.654 11.603 10.680 1.00 91.94 90 HIS A N 1
ATOM 702 C CA . HIS A 1 90 ? -7.580 12.588 10.701 1.00 91.94 90 HIS A CA 1
ATOM 703 C C . HIS A 1 90 ? -7.493 13.234 12.101 1.00 91.94 90 HIS A C 1
ATOM 705 O O . HIS A 1 90 ? -8.528 13.649 12.623 1.00 91.94 90 HIS A O 1
ATOM 711 N N . PRO A 1 91 ? -6.294 13.383 12.701 1.00 88.38 91 PRO A N 1
ATOM 712 C CA . PRO A 1 91 ? -6.152 13.877 14.077 1.00 88.38 91 PRO A CA 1
ATOM 713 C C . PRO A 1 91 ? -6.592 15.339 14.249 1.00 88.38 91 PRO A C 1
ATOM 715 O O . PRO A 1 91 ? -7.288 15.671 15.197 1.00 88.38 91 PRO A O 1
ATOM 718 N N . PHE A 1 92 ? -6.222 16.214 13.307 1.00 89.25 92 PHE A N 1
ATOM 719 C CA . PHE A 1 92 ? -6.474 17.661 13.419 1.00 89.25 92 PHE A CA 1
ATOM 720 C C . PHE A 1 92 ? -7.688 18.194 12.648 1.00 89.25 92 PHE A C 1
ATOM 722 O O . PHE A 1 92 ? -8.064 19.348 12.820 1.00 89.25 92 PHE A O 1
ATOM 729 N N . ARG A 1 93 ? -8.259 17.418 11.722 1.00 91.81 93 ARG A N 1
ATOM 730 C CA . ARG A 1 93 ? -9.297 17.895 10.794 1.00 91.81 93 ARG A CA 1
ATOM 731 C C . ARG A 1 93 ? -10.445 16.901 10.759 1.00 91.81 93 ARG A C 1
ATOM 733 O O . ARG A 1 93 ? -10.220 15.701 10.869 1.00 91.81 93 ARG A O 1
ATOM 740 N N . TYR A 1 94 ? -11.666 17.376 10.528 1.00 93.62 94 TYR A N 1
ATOM 741 C CA . TYR A 1 94 ? -12.809 16.495 10.292 1.00 93.62 94 TYR A CA 1
ATOM 742 C C . TYR A 1 94 ? -12.727 15.890 8.880 1.00 93.62 94 TYR A C 1
ATOM 744 O O . TYR A 1 94 ? -13.306 16.394 7.921 1.00 93.62 94 TYR A O 1
ATOM 752 N N . LYS A 1 95 ? -11.905 14.845 8.733 1.00 94.00 95 LYS A N 1
ATOM 753 C CA . LYS A 1 95 ? -11.673 14.122 7.478 1.00 94.00 95 LYS A CA 1
ATOM 754 C C . LYS A 1 95 ? -11.331 12.661 7.764 1.00 94.00 95 LYS A C 1
ATOM 756 O O . LYS A 1 95 ? -10.662 12.351 8.747 1.00 94.00 95 LYS A O 1
ATOM 761 N N . HIS A 1 96 ? -11.718 11.778 6.850 1.00 93.31 96 HIS A N 1
ATOM 762 C CA . HIS A 1 96 ? -11.233 10.402 6.807 1.00 93.31 96 HIS A CA 1
ATOM 763 C C . HIS A 1 96 ? -10.021 10.282 5.872 1.00 93.31 96 HIS A C 1
ATOM 765 O O . HIS A 1 96 ? -10.071 10.708 4.714 1.00 93.31 96 HIS A O 1
ATOM 771 N N . GLN A 1 97 ? -8.924 9.722 6.376 1.00 93.38 97 GLN A N 1
ATOM 772 C CA . GLN A 1 97 ? -7.722 9.411 5.601 1.00 93.38 97 GLN A CA 1
ATOM 773 C C . GLN A 1 97 ? -7.782 7.946 5.170 1.00 93.38 97 GLN A C 1
ATOM 775 O O . GLN A 1 97 ? -7.862 7.057 6.013 1.00 93.38 97 GLN A O 1
ATOM 780 N N . LYS A 1 98 ? -7.773 7.699 3.858 1.00 94.62 98 LYS A N 1
ATOM 781 C CA . LYS A 1 98 ? -7.739 6.350 3.288 1.00 94.62 98 LYS A CA 1
ATOM 782 C C . LYS A 1 98 ? -6.305 6.034 2.897 1.00 94.62 98 LYS A C 1
ATOM 784 O O . LYS A 1 98 ? -5.744 6.734 2.059 1.00 94.62 98 LYS A O 1
ATOM 789 N N . GLU A 1 99 ? -5.753 4.986 3.479 1.00 95.31 99 GLU A N 1
ATOM 790 C CA . GLU A 1 99 ? -4.384 4.538 3.235 1.00 95.31 99 GLU A CA 1
ATOM 791 C C . GLU A 1 99 ? -4.392 3.081 2.754 1.00 95.31 99 GLU A C 1
ATOM 793 O O . GLU A 1 99 ? -5.297 2.305 3.076 1.00 95.31 99 GLU A O 1
ATOM 798 N N . LEU A 1 100 ? -3.395 2.721 1.946 1.00 96.25 100 LEU A N 1
ATOM 799 C CA . LEU A 1 100 ? -3.241 1.383 1.375 1.00 96.25 100 LEU A CA 1
ATOM 800 C C . LEU A 1 100 ? -2.083 0.660 2.062 1.00 96.25 100 LEU A C 1
ATOM 802 O O . LEU A 1 100 ? -0.923 1.046 1.912 1.00 96.25 100 LEU A O 1
ATOM 806 N N . PHE A 1 101 ? -2.401 -0.424 2.759 1.00 95.75 101 PHE A N 1
ATOM 807 C CA . PHE A 1 101 ? -1.431 -1.299 3.412 1.00 95.75 101 PHE A CA 1
ATOM 808 C C . PHE A 1 101 ? -1.301 -2.613 2.661 1.00 95.75 101 PHE A C 1
ATOM 810 O O . PHE A 1 101 ? -2.170 -2.992 1.878 1.00 95.75 101 PHE A O 1
ATOM 817 N N . ILE A 1 102 ? -0.215 -3.329 2.929 1.00 95.75 102 ILE A N 1
ATOM 818 C CA . ILE A 1 102 ? -0.140 -4.755 2.618 1.00 95.75 102 ILE A CA 1
ATOM 819 C C . ILE A 1 102 ? -1.034 -5.468 3.633 1.00 95.75 102 ILE A C 1
ATOM 821 O O . ILE A 1 102 ? -0.915 -5.212 4.831 1.00 95.75 102 ILE A O 1
ATOM 825 N N . ALA A 1 103 ? -1.948 -6.309 3.159 1.00 96.06 103 ALA A N 1
ATOM 826 C CA . ALA A 1 103 ? -2.795 -7.089 4.048 1.00 96.06 103 ALA A CA 1
ATOM 827 C C . ALA A 1 103 ? -1.975 -8.219 4.692 1.00 96.06 103 ALA A C 1
ATOM 829 O O . ALA A 1 103 ? -1.262 -8.945 3.997 1.00 96.06 103 ALA A O 1
ATOM 830 N N . ALA A 1 104 ? -2.082 -8.355 6.012 1.00 95.25 104 ALA A N 1
ATOM 831 C CA . ALA A 1 104 ? -1.603 -9.519 6.745 1.00 95.25 104 ALA A CA 1
ATOM 832 C C . ALA A 1 104 ? -2.631 -10.658 6.658 1.00 95.25 104 ALA A C 1
ATOM 834 O O . ALA A 1 104 ? -3.827 -10.422 6.463 1.00 95.25 104 ALA A O 1
ATOM 835 N N . GLU A 1 105 ? -2.167 -11.895 6.811 1.00 95.38 105 GLU A N 1
ATOM 836 C CA . GLU A 1 105 ? -3.052 -13.058 6.856 1.00 95.38 105 GLU A CA 1
ATOM 837 C C . GLU A 1 105 ? -4.049 -12.940 8.019 1.00 95.38 105 GLU A C 1
ATOM 839 O O . GLU A 1 105 ? -3.715 -12.454 9.099 1.00 95.38 105 GLU A O 1
ATOM 844 N N . GLY A 1 106 ? -5.300 -13.339 7.780 1.00 94.69 106 GLY A N 1
ATOM 845 C CA . GLY A 1 106 ? -6.377 -13.243 8.771 1.00 94.69 106 GLY A CA 1
ATOM 846 C C . GLY A 1 106 ? -7.014 -11.855 8.920 1.00 94.69 106 GLY A C 1
ATOM 847 O O . GLY A 1 106 ? -7.983 -11.722 9.666 1.00 94.69 106 GLY A O 1
ATOM 848 N N . MET A 1 107 ? -6.541 -10.825 8.204 1.00 95.88 107 MET A N 1
ATOM 849 C CA . MET A 1 107 ? -7.264 -9.550 8.135 1.00 95.88 107 MET A CA 1
ATOM 850 C C . MET A 1 107 ? -8.619 -9.737 7.446 1.00 95.88 107 MET A C 1
ATOM 852 O O . MET A 1 107 ? -8.711 -10.357 6.388 1.00 95.88 107 MET A O 1
ATOM 856 N N . TYR A 1 108 ? -9.659 -9.137 8.018 1.00 95.94 108 TYR A N 1
ATOM 857 C CA . TYR A 1 108 ? -11.004 -9.101 7.454 1.00 95.94 108 TYR A CA 1
ATOM 858 C C . TYR A 1 108 ? -11.492 -7.655 7.336 1.00 95.94 108 TYR A C 1
ATOM 860 O O . TYR A 1 108 ? -10.894 -6.724 7.874 1.00 95.94 108 TYR A O 1
ATOM 868 N N . THR A 1 109 ? -12.563 -7.463 6.576 1.00 96.56 109 THR A N 1
ATOM 869 C CA . THR A 1 109 ? -13.245 -6.175 6.421 1.00 96.56 109 THR A CA 1
ATOM 870 C C . THR A 1 109 ? -14.192 -5.926 7.595 1.00 96.56 109 THR A C 1
ATOM 872 O O . THR A 1 109 ? -15.083 -6.749 7.812 1.00 96.56 109 THR A O 1
ATOM 875 N N . GLY A 1 110 ? -14.048 -4.798 8.300 1.00 87.81 110 GLY A N 1
ATOM 876 C CA . GLY A 1 110 ? -14.844 -4.459 9.492 1.00 87.81 110 GLY A CA 1
ATOM 877 C C . GLY A 1 110 ? -14.004 -3.924 10.640 1.00 87.81 110 GLY A C 1
ATOM 878 O O . GLY A 1 110 ? -13.503 -4.742 11.433 1.00 87.81 110 GLY A O 1
#

Radius of gyration: 35.02 Å; chains: 1; bounding box: 70×48×104 Å

InterPro domains:
  IPR002171 Large ribosomal subunit protein uL2 [PTHR13691] (28-110)
  IPR012340 Nucleic acid-binding, OB-fold [G3DSA:2.40.50.140] (26-110)
  IPR012340 Nucleic acid-binding, OB-fold [SSF50249] (25-110)
  IPR022666 Large ribosomal subunit protein uL2, RNA-binding domain [PF00181] (27-110)
  IPR022666 Large ribosomal subunit protein uL2, RNA-binding domain [SM01383] (36-110)

pLDDT: mean 82.73, std 18.33, range [41.25, 97.25]

Organism: NCBI:txid325984

Foldseek 3Di:
DDDDDDDPDDPDPPPPPPPPPPPPPDDDDDPVNVCPPPDPNDDPCPQFPDDADDDPDDPCNVPHDWDWFFADWADGPPDPFIKTFTWTQDPPDRDIDTHIHGDDPPDDGD